Protein AF-A0A820UDA8-F1 (afdb_monomer_lite)

Sequence (92 aa):
MDAQIKTWSVQRTLDPLVAQVTSLISDQPSNKRKGRSKRAHLLVANIIQATENFINKASEIAHENPDMRNDLLQSMEEVKRTGRTKSSQTKE

Radius of gyration: 23.1 Å; chains: 1; bounding box: 36×44×58 Å

Secondary structure (DSSP, 8-state):
-------HHHHHHHHHHHHHHHHHH------S-----TTHHHHHHHHHHHHHHHHHHHHHHHHH-TTTHHHHHHHHHHHHHHHHHHHHTT--

Structure (mmCIF, N/CA/C/O backbone):
data_AF-A0A820UDA8-F1
#
_entry.id   AF-A0A820UDA8-F1
#
loop_
_atom_site.group_PDB
_atom_site.id
_atom_site.type_symbol
_atom_site.label_atom_id
_atom_site.label_alt_id
_atom_site.label_comp_id
_atom_site.label_asym_id
_atom_site.label_entity_id
_atom_site.label_seq_id
_atom_site.pdbx_PDB_ins_code
_atom_site.Cartn_x
_atom_site.Cartn_y
_atom_site.Cartn_z
_atom_site.occupancy
_atom_site.B_iso_or_equiv
_atom_site.auth_seq_id
_atom_site.auth_comp_id
_atom_site.auth_asym_id
_atom_site.auth_atom_id
_atom_site.pdbx_PDB_model_num
ATOM 1 N N . MET A 1 1 ? -13.711 8.445 -36.696 1.00 41.72 1 MET A N 1
ATOM 2 C CA . MET A 1 1 ? -14.683 9.554 -36.624 1.00 41.72 1 MET A CA 1
ATOM 3 C C . MET A 1 1 ? -13.870 10.822 -36.466 1.00 41.72 1 MET A C 1
ATOM 5 O O . MET A 1 1 ? -13.380 11.065 -35.374 1.00 41.72 1 MET A O 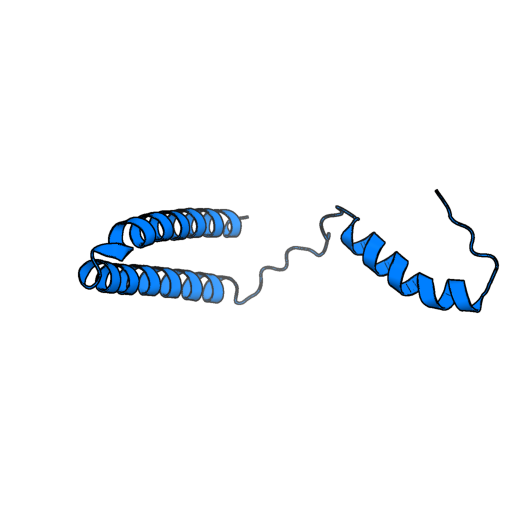1
ATOM 9 N N . ASP A 1 2 ? -13.644 11.560 -37.548 1.00 54.62 2 ASP A N 1
ATOM 10 C CA . ASP A 1 2 ? -12.857 12.794 -37.497 1.00 54.62 2 ASP A CA 1
ATOM 11 C C . ASP A 1 2 ? -13.768 13.978 -37.178 1.00 54.62 2 ASP A C 1
ATOM 13 O O . ASP A 1 2 ? -14.580 14.402 -38.003 1.00 54.62 2 ASP A O 1
ATOM 17 N N . ALA A 1 3 ? -13.651 14.503 -35.961 1.00 60.53 3 ALA A N 1
ATOM 18 C CA . ALA A 1 3 ? -14.246 15.779 -35.602 1.00 60.53 3 ALA A CA 1
ATOM 19 C C . ALA A 1 3 ? -13.385 16.903 -36.204 1.00 60.53 3 ALA A C 1
ATOM 21 O O . ALA A 1 3 ? -12.358 17.273 -35.642 1.00 60.53 3 ALA A O 1
ATOM 22 N N . GLN A 1 4 ? -13.776 17.440 -37.363 1.00 65.94 4 GLN A N 1
ATOM 23 C CA . GLN A 1 4 ? -13.074 18.577 -37.972 1.00 65.94 4 GLN A CA 1
ATOM 24 C C . GLN A 1 4 ? -13.407 19.885 -37.247 1.00 65.94 4 GLN A C 1
ATOM 26 O O . GLN A 1 4 ? -14.517 20.414 -37.354 1.00 65.94 4 GLN A O 1
ATOM 31 N N . ILE A 1 5 ? -12.419 20.437 -36.542 1.00 70.38 5 ILE A N 1
ATOM 32 C CA . ILE A 1 5 ? -12.517 21.736 -35.874 1.00 70.38 5 ILE A CA 1
ATOM 33 C C . ILE A 1 5 ? -12.120 22.834 -36.865 1.00 70.38 5 ILE A C 1
ATOM 35 O O . ILE A 1 5 ? -11.023 22.848 -37.415 1.00 70.38 5 ILE A O 1
ATOM 39 N N . LYS A 1 6 ? -13.026 23.789 -37.088 1.00 74.06 6 LYS A N 1
ATOM 40 C CA . LYS A 1 6 ? -12.893 24.820 -38.135 1.00 74.06 6 LYS A CA 1
ATOM 41 C C . LYS A 1 6 ? -12.122 26.075 -37.704 1.00 74.06 6 LYS A C 1
ATOM 43 O O . LYS A 1 6 ? -11.956 26.991 -38.503 1.00 74.06 6 LYS A O 1
ATOM 48 N N . THR A 1 7 ? -11.653 26.143 -36.458 1.00 87.06 7 THR A N 1
ATOM 49 C CA . THR A 1 7 ? -10.966 27.320 -35.901 1.00 87.06 7 THR A CA 1
ATOM 50 C C . THR A 1 7 ? -9.563 26.952 -35.429 1.00 87.06 7 THR A C 1
ATOM 52 O O . THR A 1 7 ? -9.399 26.141 -34.518 1.00 87.06 7 THR A O 1
ATOM 55 N N . TRP A 1 8 ? -8.546 27.587 -36.020 1.00 84.19 8 TRP A N 1
ATOM 56 C CA . TRP A 1 8 ? -7.133 27.232 -35.825 1.00 84.19 8 TRP A CA 1
ATOM 57 C C . TRP A 1 8 ? -6.666 27.288 -34.362 1.00 84.19 8 TRP A C 1
ATOM 59 O O . TRP A 1 8 ? -6.011 26.363 -33.889 1.00 84.19 8 TRP A O 1
ATOM 69 N N . SER A 1 9 ? -7.049 28.326 -33.611 1.00 81.88 9 SER A N 1
ATOM 70 C CA . SER A 1 9 ? -6.665 28.464 -32.196 1.00 81.88 9 SER A CA 1
ATOM 71 C C . SER A 1 9 ? -7.225 27.339 -31.320 1.00 81.88 9 SER A C 1
ATOM 73 O O . SER A 1 9 ? -6.586 26.916 -30.355 1.00 81.88 9 SER A O 1
ATOM 75 N N . VAL A 1 10 ? -8.405 26.828 -31.678 1.00 86.31 10 VAL A N 1
ATOM 76 C CA . VAL A 1 10 ? -9.057 25.721 -30.973 1.00 86.31 10 VAL A CA 1
ATOM 77 C C . VAL A 1 10 ? -8.362 24.404 -31.323 1.00 86.31 10 VAL A C 1
ATOM 79 O O . VAL A 1 10 ? -8.003 23.662 -30.413 1.00 86.31 10 VAL A O 1
ATOM 82 N N . GLN A 1 11 ? -8.061 24.164 -32.605 1.00 83.12 11 GLN A N 1
ATOM 83 C CA . GLN A 1 11 ? -7.301 22.985 -33.044 1.00 83.12 11 GLN A CA 1
ATOM 84 C C . GLN A 1 11 ? -5.943 22.896 -32.335 1.00 83.12 11 GLN A C 1
ATOM 86 O O . GLN A 1 11 ? -5.639 21.885 -31.709 1.00 83.12 11 GLN A O 1
ATOM 91 N N . ARG A 1 12 ? -5.169 23.990 -32.335 1.00 83.50 12 ARG A N 1
ATOM 92 C CA . ARG A 1 12 ? -3.834 24.039 -31.717 1.00 83.50 12 ARG A CA 1
ATOM 93 C C . ARG A 1 12 ? -3.853 23.732 -30.216 1.00 83.50 12 ARG A C 1
ATOM 95 O O . ARG A 1 12 ? -2.892 23.175 -29.693 1.00 83.50 12 ARG A O 1
ATOM 102 N N . THR A 1 13 ? -4.924 24.114 -29.523 1.00 83.88 13 THR A N 1
ATOM 103 C CA . THR A 1 13 ? -5.080 23.854 -28.083 1.00 83.88 13 THR A CA 1
ATOM 104 C C . THR A 1 13 ? -5.517 22.410 -27.816 1.00 83.88 13 THR A C 1
ATOM 106 O O . THR A 1 13 ? -5.124 21.826 -26.809 1.00 83.88 13 THR A O 1
ATOM 109 N N . LEU A 1 14 ? -6.300 21.814 -28.721 1.00 84.56 14 LEU A N 1
ATOM 110 C CA . LEU A 1 14 ? -6.856 20.470 -28.556 1.00 84.56 14 LEU A CA 1
ATOM 111 C C . LEU A 1 14 ? -5.937 19.352 -29.067 1.00 84.56 14 LEU A C 1
ATOM 113 O O . LEU A 1 14 ? -5.977 18.269 -28.494 1.00 84.56 14 LEU A O 1
ATOM 117 N N . ASP A 1 15 ? -5.074 19.596 -30.058 1.00 85.31 15 ASP A N 1
ATOM 118 C CA . ASP A 1 15 ? -4.100 18.612 -30.568 1.00 85.31 15 ASP A CA 1
ATOM 119 C C . ASP A 1 15 ? -3.310 17.880 -29.463 1.00 85.31 15 ASP A C 1
ATOM 121 O O . ASP A 1 15 ? -3.318 16.644 -29.441 1.00 85.31 15 ASP A O 1
ATOM 125 N N . PRO A 1 16 ? -2.665 18.570 -28.497 1.00 86.69 16 PRO A N 1
ATOM 126 C CA . PRO A 1 16 ? -1.929 17.886 -27.434 1.00 86.69 16 PRO A CA 1
ATOM 127 C C . PRO A 1 16 ? -2.838 17.085 -26.490 1.00 86.69 16 PRO A C 1
ATOM 129 O O . PRO A 1 16 ? -2.401 16.070 -25.948 1.00 86.69 16 PRO A O 1
ATOM 132 N N . LEU A 1 17 ? -4.089 17.511 -26.295 1.00 86.19 17 LEU A N 1
ATOM 133 C CA . LEU A 1 17 ? -5.058 16.825 -25.435 1.00 86.19 17 LEU A CA 1
ATOM 134 C C . LEU A 1 17 ? -5.579 15.550 -26.105 1.00 86.19 17 LEU A C 1
ATOM 136 O O . LEU A 1 17 ? -5.615 14.491 -25.482 1.00 86.19 17 LEU A O 1
ATOM 140 N N . VAL A 1 18 ? -5.904 15.627 -27.396 1.00 84.88 18 VAL A N 1
ATOM 141 C CA . VAL A 1 18 ? -6.327 14.476 -28.199 1.00 84.88 18 VAL A CA 1
ATOM 142 C C . VAL A 1 18 ? -5.193 13.464 -28.318 1.00 84.88 18 VAL A C 1
ATOM 144 O O . VAL A 1 18 ? -5.435 12.275 -28.131 1.00 84.88 18 VAL A O 1
ATOM 147 N N . ALA A 1 19 ? -3.952 13.902 -28.548 1.00 80.50 19 ALA A N 1
ATOM 148 C CA . ALA A 1 19 ? -2.795 13.009 -28.601 1.00 80.50 19 ALA A CA 1
ATOM 149 C C . ALA A 1 19 ? -2.571 12.258 -27.275 1.00 80.50 19 ALA A C 1
ATOM 151 O O . ALA A 1 19 ? -2.327 11.051 -27.289 1.00 80.50 19 ALA A O 1
ATOM 152 N N . GLN A 1 20 ? -2.704 12.938 -26.130 1.00 78.50 20 GLN A N 1
ATOM 153 C CA . GLN A 1 20 ? -2.584 12.312 -24.806 1.00 78.50 20 GLN A CA 1
ATOM 154 C C . GLN A 1 20 ? -3.691 11.289 -24.553 1.00 78.50 20 GLN A C 1
ATOM 156 O O . GLN A 1 20 ? -3.405 10.156 -24.175 1.00 78.50 20 GLN A O 1
ATOM 161 N N . VAL A 1 21 ? -4.947 11.661 -24.807 1.00 78.69 21 VAL A N 1
ATOM 162 C CA . VAL A 1 21 ? -6.097 10.768 -24.618 1.00 78.69 21 VAL A CA 1
ATOM 163 C C . VAL A 1 21 ? -6.022 9.577 -25.579 1.00 78.69 21 VAL A C 1
ATOM 165 O O . VAL A 1 21 ? -6.230 8.442 -25.166 1.00 78.69 21 VAL A O 1
ATOM 168 N N . THR A 1 22 ? -5.615 9.797 -26.830 1.00 78.75 22 THR A N 1
ATOM 169 C CA . THR A 1 22 ? -5.415 8.722 -27.816 1.00 78.75 22 THR A CA 1
ATOM 170 C C . THR A 1 22 ? -4.270 7.797 -27.405 1.00 78.75 22 THR A C 1
ATOM 172 O O . THR A 1 22 ? -4.390 6.586 -27.543 1.00 78.75 22 THR A O 1
ATOM 175 N N . SER A 1 23 ? -3.186 8.329 -26.830 1.00 74.19 23 SER A N 1
ATOM 176 C CA . SER A 1 23 ? -2.100 7.513 -26.273 1.00 74.19 23 SER A CA 1
ATOM 177 C C . SER A 1 23 ? -2.521 6.709 -25.040 1.00 74.19 23 SER A C 1
ATOM 179 O O . SER A 1 23 ? -1.928 5.663 -24.793 1.00 74.19 23 SER A O 1
ATOM 181 N N . LEU A 1 24 ? -3.479 7.199 -24.252 1.00 71.31 24 LEU A N 1
ATOM 182 C CA . LEU A 1 24 ? -3.995 6.513 -23.063 1.00 71.31 24 LEU A CA 1
ATOM 183 C C . LEU A 1 24 ? -5.020 5.426 -23.416 1.00 71.31 24 LEU A C 1
ATOM 185 O O . LEU A 1 24 ? -5.110 4.431 -22.708 1.00 71.31 24 LEU A O 1
ATOM 189 N N . ILE A 1 25 ? -5.783 5.615 -24.498 1.00 75.50 25 ILE A N 1
ATOM 190 C CA . ILE A 1 25 ? -6.813 4.673 -24.974 1.00 75.50 25 ILE A CA 1
ATOM 191 C C . ILE A 1 25 ? -6.235 3.665 -25.984 1.00 75.50 25 ILE A C 1
ATOM 193 O O . ILE A 1 25 ? -6.822 2.611 -26.225 1.00 75.50 25 ILE A O 1
ATOM 197 N N . SER A 1 26 ? -5.072 3.959 -26.572 1.00 61.91 26 SER A N 1
ATOM 198 C CA . SER A 1 26 ? -4.336 3.018 -27.412 1.00 61.91 26 SER A CA 1
ATOM 199 C C . SER A 1 26 ? -3.822 1.861 -26.555 1.00 61.91 26 SER A C 1
ATOM 201 O O . SER A 1 26 ? -2.756 1.944 -25.949 1.00 61.91 26 SER A O 1
ATOM 203 N N . ASP A 1 27 ? -4.564 0.754 -26.561 1.00 56.56 27 ASP A N 1
ATOM 204 C CA . ASP A 1 27 ? -4.193 -0.556 -26.006 1.00 56.56 27 ASP A CA 1
ATOM 205 C C . ASP A 1 27 ? -3.010 -1.200 -26.772 1.00 56.56 27 ASP A C 1
ATOM 207 O O . ASP A 1 27 ? -2.896 -2.415 -26.896 1.00 56.56 27 ASP A O 1
ATOM 211 N N . GLN A 1 28 ? -2.118 -0.398 -27.366 1.00 61.03 28 GLN A N 1
ATOM 212 C CA . GLN A 1 28 ? -0.914 -0.906 -28.004 1.00 61.03 28 GLN A CA 1
ATOM 213 C C . GLN A 1 28 ? 0.156 -1.167 -26.937 1.00 61.03 28 GLN A C 1
ATOM 215 O O . GLN A 1 28 ? 0.693 -0.212 -26.362 1.00 61.03 28 GLN A O 1
ATOM 220 N N . PRO A 1 29 ? 0.545 -2.434 -26.688 1.00 55.53 29 PRO A N 1
ATOM 221 C CA . PRO A 1 29 ? 1.686 -2.717 -25.839 1.00 55.53 29 PRO A CA 1
ATOM 222 C C . PRO A 1 29 ? 2.928 -2.079 -26.468 1.00 55.53 29 PRO A C 1
ATOM 224 O O . PRO A 1 29 ? 3.277 -2.330 -27.621 1.00 55.53 29 PRO A O 1
ATOM 227 N N . SER A 1 30 ? 3.590 -1.211 -25.706 1.00 61.00 30 SER A N 1
ATOM 228 C CA . SER A 1 30 ? 4.821 -0.539 -26.117 1.00 61.00 30 SER A CA 1
ATOM 229 C C . SER A 1 30 ? 5.869 -1.568 -26.564 1.00 61.00 30 SER A C 1
ATOM 231 O O . SER A 1 30 ? 6.482 -2.241 -25.739 1.00 61.00 30 SER A O 1
ATOM 233 N N . ASN A 1 31 ? 6.127 -1.643 -27.875 1.00 55.22 31 ASN A N 1
ATOM 234 C CA . ASN A 1 31 ? 7.169 -2.473 -28.502 1.00 55.22 31 ASN A CA 1
ATOM 235 C C . ASN A 1 31 ? 8.605 -1.988 -28.208 1.00 55.22 31 ASN A C 1
ATOM 237 O O . ASN A 1 31 ? 9.559 -2.357 -28.900 1.00 55.22 31 ASN A O 1
ATOM 241 N N . LYS A 1 32 ? 8.809 -1.163 -27.171 1.00 59.59 32 LYS A N 1
ATOM 242 C CA . LYS A 1 32 ? 10.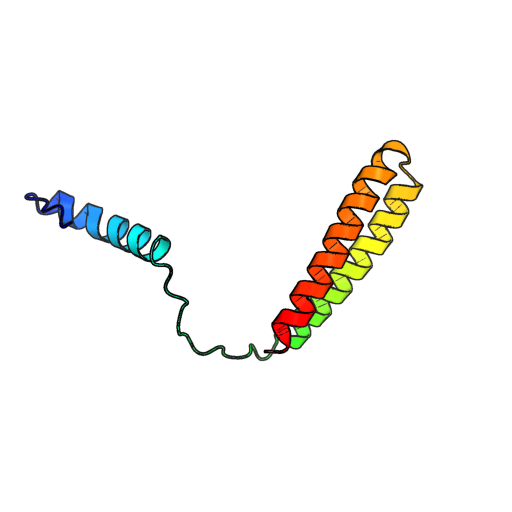153 -0.893 -26.658 1.00 59.59 32 LYS A CA 1
ATOM 243 C C . LYS A 1 32 ? 10.694 -2.219 -26.139 1.00 59.59 32 LYS A C 1
ATOM 245 O O . LYS A 1 32 ? 10.228 -2.714 -25.116 1.00 59.59 32 LYS A O 1
ATOM 250 N N . ARG A 1 33 ? 11.649 -2.799 -26.885 1.00 56.78 33 ARG A N 1
ATOM 251 C CA . ARG A 1 33 ? 12.392 -4.022 -26.533 1.00 56.78 33 ARG A CA 1
ATOM 252 C C . ARG A 1 33 ? 12.566 -4.056 -25.018 1.00 56.78 33 ARG A C 1
ATOM 254 O O . ARG A 1 33 ? 13.124 -3.100 -24.478 1.00 56.78 33 ARG A O 1
ATOM 261 N N . LYS A 1 34 ? 12.085 -5.121 -24.360 1.00 57.06 34 LYS A N 1
ATOM 262 C CA . LYS A 1 34 ? 12.345 -5.421 -22.943 1.00 57.06 34 LYS A CA 1
ATOM 263 C C . LYS A 1 34 ? 13.865 -5.414 -22.724 1.00 57.06 34 LYS A C 1
ATOM 265 O O . LYS A 1 34 ? 14.538 -6.436 -22.819 1.00 57.06 34 LYS A O 1
ATOM 270 N N . GLY A 1 35 ? 14.434 -4.239 -22.490 1.00 55.72 35 GLY A N 1
ATOM 271 C CA . GLY A 1 35 ? 15.796 -4.086 -22.029 1.00 55.72 35 GLY A CA 1
ATOM 272 C C . GLY A 1 35 ? 15.783 -4.528 -20.583 1.00 55.72 35 GLY A C 1
ATOM 273 O O . GLY A 1 35 ? 15.229 -3.834 -19.735 1.00 55.72 35 GLY A O 1
ATOM 274 N N . ARG A 1 36 ? 16.334 -5.710 -20.300 1.00 60.59 36 ARG A N 1
ATOM 275 C CA . ARG A 1 36 ? 16.516 -6.189 -18.929 1.00 60.59 36 ARG A CA 1
ATOM 276 C C . ARG A 1 36 ? 17.321 -5.118 -18.190 1.00 60.59 36 ARG A C 1
ATOM 278 O O . ARG A 1 36 ? 18.494 -4.906 -18.499 1.00 60.59 36 ARG A O 1
ATOM 285 N N . SER A 1 37 ? 16.696 -4.396 -17.261 1.00 62.38 37 SER A N 1
ATOM 286 C CA . SER A 1 37 ? 17.409 -3.411 -16.448 1.00 62.38 37 SER A CA 1
ATOM 287 C C . SER A 1 37 ? 18.591 -4.113 -15.782 1.00 62.38 37 SER A C 1
ATOM 289 O O . SER A 1 37 ? 18.399 -5.120 -15.102 1.00 62.38 37 SER A O 1
ATOM 291 N N . LYS A 1 38 ? 19.816 -3.591 -15.940 1.00 66.06 38 LYS A N 1
ATOM 292 C CA . LYS A 1 38 ? 21.029 -4.182 -15.334 1.00 66.06 38 LYS A CA 1
ATOM 293 C C . LYS A 1 38 ? 20.903 -4.369 -13.814 1.00 66.06 38 LYS A C 1
ATOM 295 O O . LYS A 1 38 ? 21.616 -5.180 -13.250 1.00 66.06 38 LYS A O 1
ATOM 300 N N . ARG A 1 39 ? 19.982 -3.647 -13.163 1.00 66.75 39 ARG A N 1
ATOM 301 C CA . ARG A 1 39 ? 19.677 -3.711 -11.723 1.00 66.75 39 ARG A CA 1
ATOM 302 C C . ARG A 1 39 ? 18.341 -4.387 -11.386 1.00 66.75 39 ARG A C 1
ATOM 304 O O . ARG A 1 39 ? 17.893 -4.294 -10.251 1.00 66.75 39 ARG A O 1
ATOM 311 N N . ALA A 1 40 ? 17.694 -5.060 -12.341 1.00 70.50 40 ALA A N 1
ATOM 312 C CA . ALA A 1 40 ? 16.410 -5.729 -12.110 1.00 70.50 40 ALA A CA 1
ATOM 313 C C . ALA A 1 40 ? 16.498 -6.773 -10.986 1.00 70.50 40 ALA A C 1
ATOM 315 O O . ALA A 1 40 ? 15.605 -6.853 -10.153 1.00 70.50 40 ALA A O 1
ATOM 316 N N . HIS A 1 41 ? 17.603 -7.517 -10.917 1.00 72.75 41 HIS A N 1
ATOM 317 C CA . HIS A 1 41 ? 17.831 -8.511 -9.869 1.00 72.75 41 HIS A CA 1
ATOM 318 C C . HIS A 1 41 ? 17.968 -7.876 -8.475 1.00 72.75 41 HIS A C 1
ATOM 320 O O . HIS A 1 41 ? 17.385 -8.386 -7.526 1.00 72.75 41 HIS A O 1
ATOM 326 N N . LEU A 1 42 ? 18.659 -6.734 -8.353 1.00 81.06 42 LEU A N 1
ATOM 327 C CA . LEU A 1 42 ? 18.760 -5.991 -7.088 1.00 81.06 42 LEU A CA 1
ATOM 328 C C . LEU A 1 42 ? 17.406 -5.423 -6.655 1.00 81.06 42 LEU A C 1
ATOM 330 O O . LEU A 1 42 ? 17.074 -5.452 -5.476 1.00 81.06 42 LEU A O 1
ATOM 334 N N . LEU A 1 43 ? 16.608 -4.930 -7.606 1.00 79.06 43 LEU A N 1
ATOM 335 C CA . LEU A 1 43 ? 15.261 -4.441 -7.320 1.00 79.06 43 LEU A CA 1
ATOM 336 C C . LEU A 1 43 ? 14.361 -5.570 -6.806 1.00 79.06 43 LEU A C 1
ATOM 338 O O . LEU A 1 43 ? 13.679 -5.393 -5.803 1.00 79.06 43 LEU A O 1
ATOM 342 N N . VAL A 1 44 ? 14.390 -6.732 -7.461 1.00 80.31 44 VAL A N 1
ATOM 343 C CA . VAL A 1 44 ? 13.634 -7.912 -7.023 1.00 80.31 44 VAL A CA 1
ATOM 344 C C . VAL A 1 44 ? 14.104 -8.374 -5.641 1.00 80.31 44 VAL A C 1
ATOM 346 O O . VAL A 1 44 ? 13.262 -8.609 -4.782 1.00 80.31 44 VAL A O 1
ATOM 349 N N . ALA A 1 45 ? 15.415 -8.419 -5.384 1.00 79.12 45 ALA A N 1
ATOM 350 C CA . ALA A 1 45 ? 15.961 -8.769 -4.071 1.00 79.12 45 ALA A CA 1
ATOM 351 C C . ALA A 1 45 ? 15.492 -7.804 -2.965 1.00 79.12 45 ALA A C 1
ATOM 353 O O . ALA A 1 45 ? 15.007 -8.249 -1.928 1.00 79.12 45 ALA A O 1
ATOM 354 N N . ASN A 1 46 ? 15.544 -6.492 -3.216 1.00 83.19 46 ASN A N 1
ATOM 355 C CA . ASN A 1 46 ? 15.061 -5.482 -2.271 1.00 83.19 46 ASN A CA 1
ATOM 356 C C . ASN A 1 46 ? 13.556 -5.602 -2.008 1.00 83.19 46 ASN A C 1
ATOM 358 O O . ASN A 1 46 ? 13.117 -5.422 -0.876 1.00 83.19 46 ASN A O 1
ATOM 362 N N . ILE A 1 47 ? 12.759 -5.907 -3.035 1.00 82.75 47 ILE A N 1
ATOM 363 C CA . ILE A 1 47 ? 11.312 -6.099 -2.885 1.00 82.75 47 ILE A CA 1
ATOM 364 C C . ILE A 1 47 ? 11.014 -7.356 -2.065 1.00 82.75 47 ILE A C 1
ATOM 366 O O . ILE A 1 47 ? 10.157 -7.303 -1.186 1.00 82.75 47 ILE A O 1
ATOM 370 N N . ILE A 1 48 ? 11.718 -8.464 -2.317 1.00 82.00 48 ILE A N 1
ATOM 371 C CA . ILE A 1 48 ? 11.568 -9.705 -1.540 1.00 82.00 48 ILE A CA 1
ATOM 372 C C . ILE A 1 48 ? 11.883 -9.426 -0.067 1.00 82.00 48 ILE A C 1
ATOM 374 O O . ILE A 1 48 ? 11.037 -9.670 0.790 1.00 82.00 48 ILE A O 1
ATOM 378 N N . GLN A 1 49 ? 13.026 -8.796 0.209 1.00 85.88 49 GLN A N 1
ATOM 379 C CA . GLN A 1 49 ? 13.434 -8.437 1.567 1.00 85.88 49 GLN A CA 1
ATOM 380 C C . GLN A 1 49 ? 12.442 -7.473 2.243 1.00 85.88 49 GLN A C 1
ATOM 382 O O . GLN A 1 49 ? 12.104 -7.638 3.414 1.00 85.88 49 GLN A O 1
ATOM 387 N N . ALA A 1 50 ? 11.941 -6.464 1.523 1.00 86.94 50 ALA A N 1
ATOM 388 C CA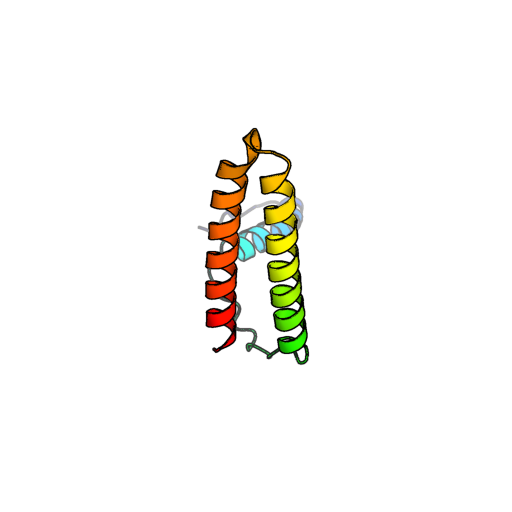 . ALA A 1 50 ? 10.933 -5.545 2.049 1.00 86.94 50 ALA A CA 1
ATOM 389 C C . ALA A 1 50 ? 9.611 -6.264 2.368 1.00 86.94 50 ALA A C 1
ATOM 391 O O . ALA A 1 50 ? 8.978 -5.959 3.377 1.00 86.94 50 ALA A O 1
ATOM 392 N N . THR A 1 51 ? 9.221 -7.238 1.543 1.00 85.06 51 THR A N 1
ATOM 393 C CA . THR A 1 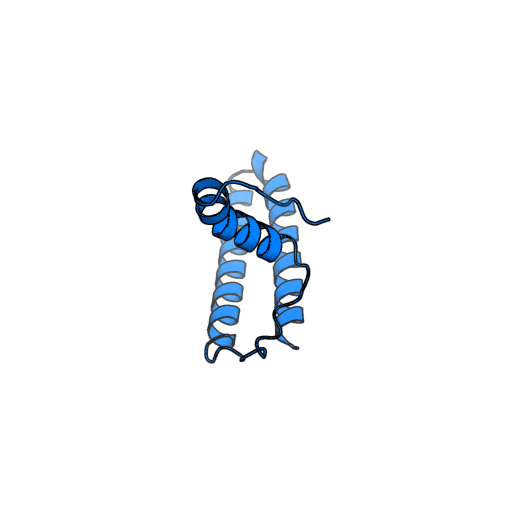51 ? 8.002 -8.037 1.731 1.00 85.06 51 THR A CA 1
ATOM 394 C C . THR A 1 51 ? 8.116 -8.947 2.954 1.00 85.06 51 THR A C 1
ATOM 396 O O . THR A 1 51 ? 7.187 -9.016 3.754 1.00 85.06 51 THR A O 1
ATOM 399 N N . GLU A 1 52 ? 9.262 -9.601 3.149 1.00 85.56 52 GLU A N 1
ATOM 400 C CA . GLU A 1 52 ? 9.531 -10.423 4.337 1.00 85.56 52 GLU A CA 1
ATOM 401 C C . GLU A 1 52 ? 9.515 -9.582 5.618 1.00 85.56 52 GLU A C 1
ATOM 403 O O . GLU A 1 52 ? 8.838 -9.925 6.588 1.00 85.56 52 GLU A O 1
ATOM 408 N N . ASN A 1 53 ? 10.180 -8.425 5.595 1.00 88.94 53 ASN A N 1
ATOM 409 C CA . ASN A 1 53 ? 10.196 -7.501 6.728 1.00 88.94 53 ASN A CA 1
ATOM 410 C C . ASN A 1 53 ? 8.803 -6.955 7.064 1.00 88.94 53 ASN A C 1
ATOM 412 O O . ASN A 1 53 ? 8.481 -6.780 8.240 1.00 88.94 53 ASN A O 1
ATOM 416 N N . PHE A 1 54 ? 7.983 -6.685 6.046 1.00 87.31 54 PHE A N 1
ATOM 417 C CA . PHE A 1 54 ? 6.599 -6.257 6.227 1.00 87.31 54 PHE A CA 1
ATOM 418 C C . PHE A 1 54 ? 5.767 -7.341 6.920 1.00 87.31 54 PHE A C 1
ATOM 420 O O . PHE A 1 54 ? 5.075 -7.041 7.888 1.00 87.31 54 PHE A O 1
ATOM 427 N N . ILE A 1 55 ? 5.873 -8.598 6.477 1.00 85.31 55 ILE A N 1
ATOM 428 C CA . ILE A 1 55 ? 5.115 -9.720 7.050 1.00 85.31 55 ILE A CA 1
ATOM 429 C C . ILE A 1 55 ? 5.501 -9.959 8.514 1.00 85.31 55 ILE A C 1
ATOM 431 O O . ILE A 1 55 ? 4.620 -10.122 9.355 1.00 85.31 55 ILE A O 1
ATOM 435 N N . ASN A 1 56 ? 6.796 -9.936 8.837 1.00 87.31 56 ASN A N 1
ATOM 436 C CA . ASN A 1 56 ? 7.260 -10.144 10.210 1.00 87.31 56 ASN A CA 1
ATOM 437 C C . ASN A 1 56 ? 6.714 -9.065 11.156 1.00 87.31 56 ASN A C 1
ATOM 439 O O . ASN A 1 56 ? 6.103 -9.389 12.172 1.00 87.31 56 ASN A O 1
ATOM 443 N N . LYS A 1 57 ? 6.834 -7.787 10.772 1.00 88.62 57 LYS A N 1
ATOM 444 C CA . LYS A 1 57 ? 6.300 -6.667 11.565 1.00 88.62 57 LYS A CA 1
ATOM 445 C C . LYS A 1 57 ? 4.779 -6.686 11.658 1.00 88.62 57 LYS A C 1
ATOM 447 O O . LYS A 1 57 ? 4.230 -6.415 12.716 1.00 88.62 57 LYS A O 1
ATOM 452 N N . ALA A 1 58 ? 4.087 -7.034 10.576 1.00 84.56 58 ALA A N 1
ATOM 453 C CA . ALA A 1 58 ? 2.636 -7.166 10.598 1.00 84.56 58 ALA A CA 1
ATOM 454 C C . ALA A 1 58 ? 2.183 -8.302 11.533 1.00 84.56 58 ALA A C 1
ATOM 456 O O . ALA A 1 58 ? 1.176 -8.155 12.217 1.00 84.56 58 ALA A O 1
ATOM 457 N N . SER A 1 59 ? 2.943 -9.398 11.634 1.00 84.31 59 SER A N 1
ATOM 458 C CA . SER A 1 59 ? 2.652 -10.476 12.586 1.00 84.31 59 SER A CA 1
ATOM 459 C C . SER A 1 59 ? 2.831 -10.040 14.044 1.00 84.31 59 SER A C 1
ATOM 461 O O . SER A 1 59 ? 2.031 -10.440 14.887 1.00 84.31 59 SER A O 1
ATOM 463 N N . GLU A 1 60 ? 3.852 -9.235 14.347 1.00 88.44 60 GLU A N 1
ATOM 464 C CA . GLU A 1 60 ? 4.048 -8.645 15.681 1.00 88.44 60 GLU A CA 1
ATOM 465 C C . GLU A 1 60 ? 2.887 -7.701 16.028 1.00 88.44 60 GLU A C 1
ATOM 467 O O . GLU A 1 60 ? 2.233 -7.870 17.056 1.00 88.44 60 GLU A O 1
ATOM 472 N N . ILE A 1 61 ? 2.530 -6.800 15.107 1.00 86.06 61 ILE A N 1
ATOM 473 C CA . ILE A 1 61 ? 1.409 -5.862 15.278 1.00 86.06 61 ILE A CA 1
ATOM 474 C C . ILE A 1 61 ? 0.076 -6.609 15.460 1.00 86.06 61 ILE A C 1
ATOM 476 O O . ILE A 1 61 ? -0.741 -6.214 16.292 1.00 86.06 61 ILE A O 1
ATOM 480 N N . ALA A 1 62 ? -0.142 -7.705 14.724 1.00 85.81 62 ALA A N 1
ATOM 481 C CA . ALA A 1 62 ? -1.329 -8.556 14.847 1.00 85.81 62 ALA A CA 1
ATOM 482 C C . ALA A 1 62 ? -1.402 -9.298 16.191 1.00 85.81 62 ALA A C 1
ATOM 484 O O . ALA A 1 62 ? -2.494 -9.629 16.654 1.00 85.81 62 ALA A O 1
ATOM 485 N N . HIS A 1 63 ? -0.253 -9.605 16.799 1.00 84.19 63 HIS A N 1
ATOM 486 C CA . HIS A 1 63 ? -0.197 -10.221 18.122 1.00 84.19 63 HIS A CA 1
ATOM 487 C C . HIS A 1 63 ? -0.557 -9.214 19.218 1.00 84.19 63 HIS A C 1
ATOM 489 O O . HIS A 1 63 ? -1.286 -9.554 20.146 1.00 84.19 63 HIS A O 1
ATOM 495 N N . GLU A 1 64 ? -0.096 -7.973 19.069 1.00 87.00 64 GLU A N 1
ATOM 496 C CA . GLU A 1 64 ? -0.370 -6.877 20.003 1.00 87.00 64 GLU A CA 1
ATOM 497 C C . GLU A 1 64 ? -1.797 -6.319 19.877 1.00 87.00 64 GLU A C 1
ATOM 499 O O . GLU A 1 64 ? -2.337 -5.794 20.847 1.00 87.00 64 GLU A O 1
ATOM 504 N N . ASN A 1 65 ? -2.431 -6.454 18.705 1.00 84.06 65 ASN A N 1
ATOM 505 C CA . ASN A 1 65 ? -3.748 -5.884 18.410 1.00 84.06 65 ASN A CA 1
ATOM 506 C C . ASN A 1 65 ? -4.732 -6.971 17.936 1.00 84.06 65 ASN A C 1
ATOM 508 O O . ASN A 1 65 ? -4.931 -7.140 16.727 1.00 84.06 65 ASN A O 1
ATOM 512 N N . PRO A 1 66 ? -5.376 -7.708 18.863 1.00 80.12 66 PRO A N 1
ATOM 513 C CA . PRO A 1 66 ? -6.282 -8.804 18.519 1.00 80.12 66 PRO A CA 1
ATOM 514 C C . PRO A 1 66 ? -7.496 -8.360 17.687 1.00 80.12 66 PRO A C 1
ATOM 516 O O . PRO A 1 66 ? -7.974 -9.146 16.871 1.00 80.12 66 PRO A O 1
ATOM 519 N N . ASP A 1 67 ? -7.935 -7.105 17.817 1.00 83.69 67 ASP A N 1
ATOM 520 C CA . ASP A 1 67 ? -9.078 -6.556 17.074 1.00 83.69 67 ASP A CA 1
ATOM 521 C C . ASP A 1 67 ? -8.796 -6.396 15.570 1.00 83.69 67 ASP A C 1
ATOM 523 O O . ASP A 1 67 ? -9.681 -6.593 14.744 1.00 83.69 67 ASP A O 1
ATOM 527 N N . MET A 1 68 ? -7.546 -6.093 15.199 1.00 81.25 68 MET A N 1
ATOM 528 C CA . MET A 1 68 ? -7.121 -5.909 13.800 1.00 81.25 68 MET A CA 1
ATOM 529 C C . MET A 1 68 ? -6.453 -7.156 13.209 1.00 81.25 68 MET A C 1
ATOM 531 O O . MET A 1 68 ? -6.116 -7.189 12.025 1.00 81.25 68 MET A O 1
ATOM 535 N N . ARG A 1 69 ? -6.250 -8.201 14.020 1.00 82.88 69 ARG A N 1
ATOM 536 C CA . ARG A 1 69 ? -5.512 -9.412 13.643 1.00 82.88 69 ARG A CA 1
ATOM 537 C C . ARG A 1 69 ? -6.084 -10.097 12.404 1.00 82.88 69 ARG A C 1
ATOM 539 O O . ARG A 1 69 ? -5.315 -10.504 11.539 1.00 82.88 69 ARG A O 1
ATOM 546 N N . ASN A 1 70 ? -7.404 -10.258 12.327 1.00 82.62 70 ASN A N 1
ATOM 547 C CA . ASN A 1 70 ? -8.039 -10.979 11.220 1.00 82.62 70 ASN A CA 1
ATOM 548 C C . ASN A 1 70 ? -7.910 -10.217 9.893 1.00 82.62 70 ASN A C 1
ATOM 550 O O . ASN A 1 70 ? -7.504 -10.809 8.892 1.00 82.62 70 ASN A O 1
ATOM 554 N N . ASP A 1 71 ? -8.15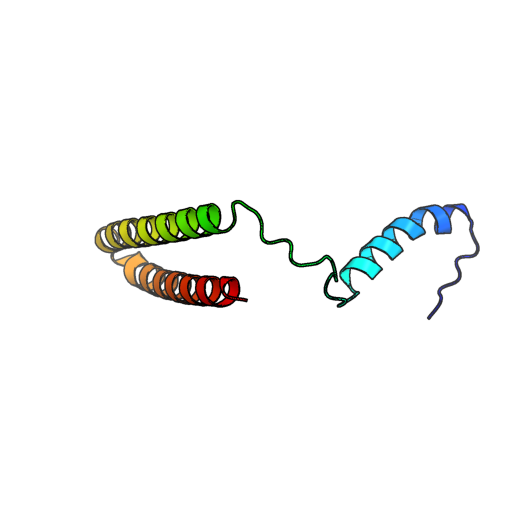5 -8.907 9.909 1.00 83.94 71 ASP A N 1
ATOM 555 C CA . ASP A 1 71 ? -8.023 -8.043 8.729 1.00 83.94 71 ASP A CA 1
ATOM 556 C C . ASP A 1 71 ? -6.567 -7.960 8.253 1.00 83.94 71 ASP A C 1
ATOM 558 O O . ASP A 1 71 ? -6.277 -8.002 7.050 1.00 83.94 71 ASP A O 1
ATOM 562 N N . LEU A 1 72 ? -5.627 -7.905 9.202 1.00 85.62 72 LEU A N 1
ATOM 563 C CA . LEU A 1 72 ? -4.202 -7.877 8.905 1.00 85.62 72 LEU A CA 1
ATOM 564 C C . LEU A 1 72 ? -3.728 -9.215 8.322 1.00 85.62 72 LEU A C 1
ATOM 566 O O . LEU A 1 72 ? -3.034 -9.216 7.309 1.00 85.62 72 LEU A O 1
ATOM 570 N N . LEU A 1 73 ? -4.169 -10.354 8.867 1.00 83.12 73 LEU A N 1
ATOM 571 C CA . LEU A 1 73 ? -3.864 -11.684 8.322 1.00 83.12 73 LEU A CA 1
ATOM 572 C C . LEU A 1 73 ? -4.407 -11.876 6.900 1.00 83.12 73 LEU A C 1
ATOM 574 O O . LEU A 1 73 ? -3.695 -12.400 6.041 1.00 83.12 73 LEU A O 1
ATOM 578 N N . GLN A 1 74 ? -5.635 -11.423 6.627 1.00 85.50 74 GLN A N 1
ATOM 579 C CA . GLN A 1 74 ? -6.214 -11.472 5.283 1.00 85.50 74 GLN A CA 1
ATOM 580 C C . GLN A 1 74 ? -5.389 -10.640 4.292 1.00 85.50 74 GLN A C 1
ATOM 582 O O . GLN A 1 74 ? -5.036 -11.121 3.212 1.00 85.50 74 GLN A O 1
ATOM 587 N N . SER A 1 75 ? -5.019 -9.422 4.691 1.00 82.94 75 SER A N 1
ATOM 588 C CA . SER A 1 75 ? -4.191 -8.522 3.882 1.00 82.94 75 SER A CA 1
ATOM 589 C C . SER A 1 75 ? -2.783 -9.093 3.643 1.00 82.94 75 SER A C 1
ATOM 591 O O . SER A 1 75 ? -2.227 -8.974 2.550 1.00 82.94 75 SER A O 1
ATOM 593 N N . MET A 1 76 ? -2.201 -9.773 4.635 1.00 83.38 76 MET A N 1
ATOM 594 C CA . MET A 1 76 ? -0.886 -10.419 4.524 1.00 83.38 76 MET A CA 1
ATOM 595 C C . MET A 1 76 ? -0.886 -11.584 3.528 1.00 83.38 76 MET A C 1
ATOM 597 O O . MET A 1 76 ? 0.078 -11.750 2.772 1.00 83.38 76 MET A O 1
ATOM 601 N N . GLU A 1 77 ? -1.959 -12.375 3.477 1.00 83.00 77 GLU A N 1
ATOM 602 C CA . GLU A 1 77 ? -2.080 -13.476 2.514 1.00 83.00 77 GLU A CA 1
ATOM 603 C C . GLU A 1 77 ? -2.151 -12.951 1.067 1.00 83.00 77 GLU A C 1
ATOM 605 O O . GLU A 1 77 ? -1.575 -13.539 0.145 1.00 83.00 77 GLU A O 1
ATOM 610 N N . GLU A 1 78 ? -2.775 -11.790 0.862 1.00 81.25 78 GLU A N 1
ATOM 611 C CA . GLU A 1 78 ? -2.830 -11.115 -0.435 1.00 81.25 78 GLU A CA 1
ATOM 612 C C . GLU A 1 78 ? -1.466 -10.547 -0.868 1.00 81.25 78 GLU A C 1
ATOM 614 O O . GLU A 1 78 ? -1.059 -10.706 -2.027 1.00 81.25 78 GLU A O 1
ATOM 619 N N . VAL A 1 79 ? -0.699 -9.980 0.069 1.00 81.50 79 VAL A N 1
ATOM 620 C CA . VAL A 1 79 ? 0.689 -9.540 -0.166 1.00 81.50 79 VAL A CA 1
ATOM 621 C C . VAL A 1 79 ? 1.574 -10.723 -0.568 1.00 81.50 79 VAL A C 1
ATOM 623 O O . VAL A 1 79 ? 2.319 -10.648 -1.551 1.00 81.50 79 VAL A O 1
ATOM 626 N N . LYS A 1 80 ? 1.444 -11.859 0.126 1.00 78.19 80 LYS A N 1
ATOM 627 C CA . LYS A 1 80 ? 2.187 -13.093 -0.169 1.00 78.19 80 LYS A CA 1
ATOM 628 C C . LYS A 1 80 ? 1.829 -13.669 -1.540 1.00 78.19 80 LYS A C 1
ATOM 630 O O . LYS A 1 80 ? 2.716 -14.089 -2.291 1.00 78.19 80 LYS A O 1
ATOM 635 N N . ARG A 1 81 ? 0.541 -13.661 -1.897 1.00 79.38 81 ARG A N 1
ATOM 636 C CA . ARG A 1 81 ? 0.059 -14.073 -3.223 1.00 79.38 81 ARG A CA 1
ATOM 637 C C . ARG A 1 81 ? 0.633 -13.176 -4.316 1.00 79.38 81 ARG A C 1
ATOM 639 O O . ARG A 1 81 ? 1.185 -13.679 -5.292 1.00 79.38 81 ARG A O 1
ATOM 646 N N . THR A 1 82 ? 0.581 -11.863 -4.119 1.00 74.19 82 THR A N 1
ATOM 647 C CA . THR A 1 82 ? 1.088 -10.879 -5.082 1.00 74.19 82 THR A CA 1
ATOM 648 C C . THR A 1 82 ? 2.601 -11.007 -5.278 1.00 74.19 82 THR A C 1
ATOM 650 O O . THR A 1 82 ? 3.070 -11.000 -6.417 1.00 74.19 82 THR A O 1
ATOM 653 N N . GLY A 1 83 ? 3.373 -11.220 -4.205 1.00 70.00 83 GLY A N 1
ATOM 654 C CA . GLY A 1 83 ? 4.823 -11.443 -4.280 1.00 70.00 83 GLY A CA 1
ATOM 655 C C . GLY A 1 83 ? 5.220 -12.660 -5.129 1.00 70.00 83 GLY A C 1
ATOM 656 O O . GLY A 1 83 ? 6.184 -12.600 -5.902 1.00 70.00 83 GLY A O 1
ATOM 657 N N . ARG A 1 84 ? 4.437 -13.747 -5.070 1.00 68.06 84 ARG A N 1
ATOM 658 C CA . ARG A 1 84 ? 4.636 -14.937 -5.919 1.00 68.06 84 ARG A CA 1
ATOM 659 C C . ARG A 1 84 ? 4.382 -14.633 -7.396 1.00 68.06 84 ARG A C 1
ATOM 661 O O . ARG A 1 84 ? 5.217 -14.976 -8.230 1.00 68.06 84 ARG A O 1
ATOM 668 N N . THR A 1 85 ? 3.302 -13.917 -7.709 1.00 61.06 85 THR A N 1
ATOM 669 C CA . THR A 1 85 ? 2.947 -13.546 -9.090 1.00 61.06 85 THR A CA 1
ATOM 670 C C . THR A 1 85 ? 3.982 -12.608 -9.726 1.00 61.06 85 THR A C 1
ATOM 672 O O . THR A 1 85 ? 4.329 -12.753 -10.900 1.00 61.06 85 THR A O 1
ATOM 675 N N . LYS A 1 86 ? 4.554 -11.676 -8.948 1.00 56.94 86 LYS A N 1
ATOM 676 C CA . LYS A 1 86 ? 5.635 -10.788 -9.419 1.00 56.94 86 LYS A CA 1
ATOM 677 C C . LYS A 1 86 ? 6.948 -11.545 -9.661 1.00 56.94 86 LYS A C 1
ATOM 679 O O . LYS A 1 86 ? 7.686 -11.207 -10.584 1.00 56.94 86 LYS A O 1
ATOM 684 N N . SER A 1 87 ? 7.218 -12.597 -8.886 1.00 54.72 87 SER A N 1
ATOM 685 C CA . SER A 1 87 ? 8.403 -13.448 -9.066 1.00 54.72 87 SER A CA 1
ATOM 686 C C . SER A 1 87 ? 8.312 -14.319 -10.325 1.00 54.72 87 SER A C 1
ATOM 688 O O . SER A 1 87 ? 9.306 -14.471 -11.032 1.00 54.72 87 SER A O 1
ATOM 690 N N . SER A 1 88 ? 7.127 -14.833 -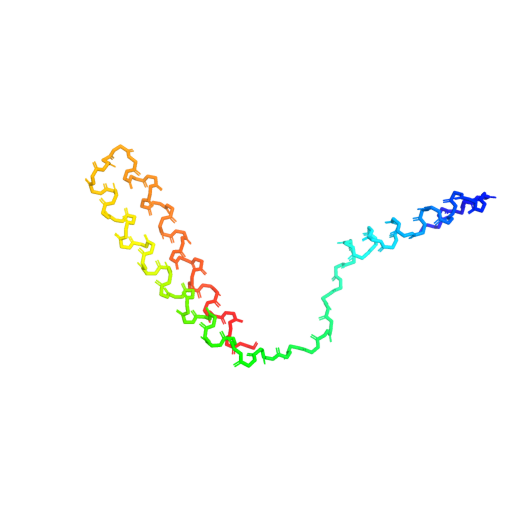10.674 1.00 52.56 88 SER A N 1
ATOM 691 C CA . SER A 1 88 ? 6.917 -15.578 -11.928 1.00 52.56 88 SER A CA 1
ATOM 692 C C . SER A 1 88 ? 7.042 -14.698 -13.175 1.00 52.56 88 SER A C 1
ATOM 694 O O . SER A 1 88 ? 7.580 -15.141 -14.183 1.00 52.56 88 SER A O 1
ATOM 696 N N . GLN A 1 89 ? 6.638 -13.428 -13.099 1.00 47.44 89 GLN A N 1
ATOM 697 C CA . GLN A 1 89 ? 6.633 -12.524 -14.255 1.00 47.44 89 GLN A CA 1
ATOM 698 C C . GLN A 1 89 ? 8.015 -11.938 -14.607 1.00 47.44 89 GLN A C 1
ATOM 700 O O . GLN A 1 89 ? 8.185 -11.328 -15.659 1.00 47.44 89 GLN A O 1
ATOM 705 N N . THR A 1 90 ? 9.024 -12.133 -13.750 1.00 49.09 90 THR A N 1
ATOM 706 C CA . THR A 1 90 ? 10.415 -11.696 -13.995 1.00 49.09 90 THR A CA 1
ATOM 707 C C . THR A 1 90 ? 11.298 -12.781 -14.629 1.00 49.09 90 THR A C 1
ATOM 709 O O . THR A 1 90 ? 12.462 -12.516 -14.954 1.00 49.09 90 THR A O 1
ATOM 712 N N . LYS A 1 91 ? 10.750 -13.988 -14.847 1.00 44.16 91 LYS A N 1
ATOM 713 C CA . LYS A 1 91 ? 11.423 -15.106 -15.529 1.00 44.16 91 LYS A CA 1
ATOM 714 C C . LYS A 1 91 ? 11.249 -15.133 -17.060 1.00 44.16 91 LYS A C 1
ATOM 716 O O . LYS A 1 91 ? 11.896 -15.973 -17.676 1.00 44.16 91 LYS A O 1
ATOM 721 N N . GLU A 1 92 ? 10.502 -14.200 -17.665 1.00 38.22 92 GLU A N 1
ATOM 722 C CA . GLU A 1 92 ? 10.334 -14.067 -19.134 1.00 38.22 92 GLU A CA 1
ATOM 723 C C . GLU A 1 92 ? 11.009 -12.832 -19.754 1.00 38.22 92 GLU A C 1
ATOM 725 O O . GLU A 1 92 ? 10.528 -11.682 -19.556 1.00 38.22 92 GLU A O 1
#

pLDDT: mean 74.67, std 12.85, range [38.22, 88.94]

Foldseek 3Di:
DDPDDPDPVVCVVCVVVCVVVCVVPPPDDPPPPPPPPPCVVVVLVVLVVVLVVVLVVLVVVLVVDVPCVVVSVVVNVVSVVVNVVVVVVSVD